Protein AF-A0A410P6J7-F1 (afdb_monomer_lite)

pLDDT: mean 82.04, std 14.69, range [38.94, 96.25]

Sequence (60 aa):
MNRQIGKTNMKKTTIEISEEQYFFLKEKALELQKQNKSASIISIIRDLIEKDRKQWRNKN

Structure (mmCIF, N/CA/C/O backbone):
data_AF-A0A410P6J7-F1
#
_entry.id   AF-A0A410P6J7-F1
#
loop_
_atom_site.group_PDB
_atom_site.id
_atom_site.type_symbol
_atom_site.label_atom_id
_atom_site.label_alt_id
_atom_site.label_comp_id
_atom_site.label_asym_id
_atom_site.label_entity_id
_atom_site.label_seq_id
_atom_site.pdbx_PDB_ins_code
_atom_site.Cartn_x
_atom_site.Cartn_y
_atom_site.Cartn_z
_atom_site.occupancy
_atom_site.B_iso_or_equiv
_atom_site.auth_seq_id
_atom_site.auth_comp_id
_atom_site.auth_asym_id
_atom_site.auth_atom_id
_atom_site.pdbx_PDB_model_num
ATOM 1 N N . MET A 1 1 ? -1.599 -37.675 9.239 1.00 38.94 1 MET A N 1
ATOM 2 C CA . MET A 1 1 ? -2.252 -36.759 8.275 1.00 38.94 1 MET A CA 1
ATOM 3 C C . MET A 1 1 ? -1.378 -35.519 8.116 1.00 38.94 1 MET A C 1
ATOM 5 O O . MET A 1 1 ? -1.470 -34.608 8.926 1.00 38.94 1 MET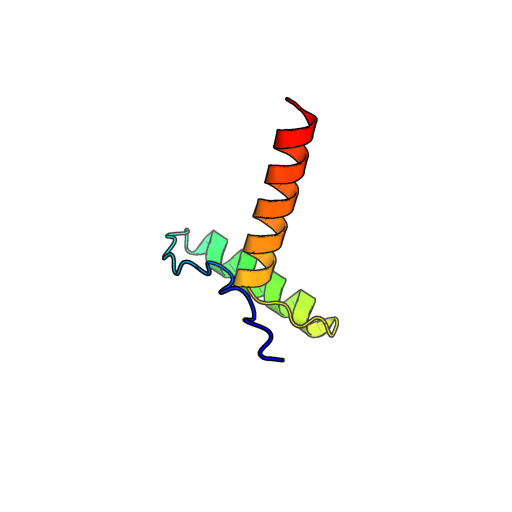 A O 1
ATOM 9 N N . ASN A 1 2 ? -0.486 -35.499 7.122 1.00 39.91 2 ASN A N 1
ATOM 10 C CA . ASN A 1 2 ? 0.393 -34.351 6.880 1.00 39.91 2 ASN A CA 1
ATOM 11 C C . ASN A 1 2 ? -0.317 -33.365 5.955 1.00 39.91 2 ASN A C 1
ATOM 13 O O . ASN A 1 2 ? -0.396 -33.579 4.747 1.00 39.91 2 ASN A O 1
ATOM 17 N N . ARG A 1 3 ? -0.857 -32.289 6.529 1.00 46.91 3 ARG A N 1
ATOM 18 C CA . ARG A 1 3 ? -1.388 -31.161 5.765 1.00 46.91 3 ARG A CA 1
ATOM 19 C C . ARG A 1 3 ? -0.196 -30.449 5.124 1.00 46.91 3 ARG A C 1
ATOM 21 O O . ARG A 1 3 ? 0.476 -29.661 5.781 1.00 46.91 3 ARG A O 1
ATOM 28 N N . GLN A 1 4 ? 0.092 -30.749 3.857 1.00 53.84 4 GLN A N 1
ATOM 29 C CA . GLN A 1 4 ? 0.926 -29.874 3.037 1.00 53.84 4 GLN A CA 1
ATOM 30 C C . GLN A 1 4 ? 0.209 -28.524 2.970 1.00 53.84 4 GLN A C 1
ATOM 32 O O . GLN A 1 4 ? -0.786 -28.363 2.267 1.00 53.84 4 GLN A O 1
ATOM 37 N N . ILE A 1 5 ? 0.675 -27.568 3.770 1.00 55.78 5 ILE A N 1
ATOM 38 C CA . ILE A 1 5 ? 0.327 -26.161 3.615 1.00 55.78 5 ILE A CA 1
ATOM 39 C C . ILE A 1 5 ? 0.899 -25.793 2.250 1.00 55.78 5 ILE A C 1
ATOM 41 O O . ILE A 1 5 ? 2.117 -25.687 2.103 1.00 55.78 5 ILE A O 1
ATOM 45 N N . GLY A 1 6 ? 0.040 -25.739 1.227 1.00 52.19 6 GLY A N 1
ATOM 46 C CA . GLY A 1 6 ? 0.451 -25.399 -0.129 1.00 52.19 6 GLY A CA 1
ATOM 47 C C . GLY A 1 6 ? 1.296 -24.137 -0.059 1.00 52.19 6 GLY A C 1
ATOM 48 O O . GLY A 1 6 ? 0.833 -23.132 0.477 1.00 52.19 6 GLY A O 1
ATOM 49 N N . LYS A 1 7 ? 2.553 -24.218 -0.515 1.00 55.91 7 LYS A N 1
ATOM 50 C CA . LYS A 1 7 ? 3.443 -23.062 -0.629 1.00 55.91 7 LYS A CA 1
ATOM 51 C C . LYS A 1 7 ? 2.651 -21.968 -1.338 1.00 55.91 7 LYS A C 1
ATOM 53 O O . LYS A 1 7 ? 2.438 -22.045 -2.545 1.00 55.91 7 LYS A O 1
ATOM 58 N N . THR A 1 8 ? 2.188 -20.962 -0.602 1.00 60.72 8 THR A N 1
ATOM 59 C CA . THR A 1 8 ? 1.743 -19.713 -1.206 1.00 60.72 8 THR A CA 1
ATOM 60 C C . THR A 1 8 ? 2.917 -19.255 -2.053 1.00 60.72 8 THR A C 1
ATOM 62 O O . THR A 1 8 ? 4.003 -19.060 -1.507 1.00 60.72 8 THR A O 1
ATOM 65 N N . ASN A 1 9 ? 2.736 -19.185 -3.375 1.00 68.56 9 ASN A N 1
ATOM 66 C CA . ASN A 1 9 ? 3.750 -18.753 -4.337 1.00 68.56 9 ASN A CA 1
ATOM 67 C C . ASN A 1 9 ? 4.078 -17.270 -4.095 1.00 68.56 9 ASN A C 1
ATOM 69 O O . ASN A 1 9 ? 3.695 -16.389 -4.859 1.00 68.56 9 ASN A O 1
ATOM 73 N N . MET A 1 10 ? 4.742 -16.982 -2.978 1.00 75.56 10 MET A N 1
ATOM 74 C CA . MET A 1 10 ? 5.212 -15.662 -2.609 1.00 75.56 10 MET A CA 1
ATOM 75 C C . MET A 1 10 ? 6.462 -15.398 -3.434 1.00 75.56 10 MET A C 1
ATOM 77 O O . MET A 1 10 ? 7.525 -15.961 -3.178 1.00 75.56 10 MET A O 1
ATOM 81 N N . LYS A 1 11 ? 6.317 -14.557 -4.453 1.00 82.62 11 LYS A N 1
ATOM 82 C CA . LYS A 1 11 ? 7.445 -14.058 -5.234 1.00 82.62 11 LYS A CA 1
ATOM 83 C C . LYS A 1 11 ? 7.974 -12.792 -4.566 1.00 82.62 11 LYS A C 1
ATOM 85 O O . LYS A 1 11 ? 7.193 -11.929 -4.170 1.00 82.62 11 LYS A O 1
ATOM 90 N N . LYS A 1 12 ? 9.295 -12.705 -4.406 1.00 85.38 12 LYS A N 1
ATOM 91 C CA . LYS A 1 12 ? 9.968 -11.462 -4.014 1.00 85.38 12 LYS A CA 1
ATOM 92 C C . LYS A 1 12 ? 10.194 -10.642 -5.279 1.00 85.38 12 LYS A C 1
ATOM 94 O O . LYS A 1 12 ? 10.705 -11.173 -6.262 1.00 85.38 12 LYS A O 1
ATOM 99 N N . THR A 1 13 ? 9.812 -9.375 -5.240 1.00 86.56 13 THR A N 1
ATOM 100 C CA . THR A 1 13 ? 9.956 -8.452 -6.365 1.00 86.56 13 THR A CA 1
ATOM 101 C C . THR A 1 13 ? 10.392 -7.105 -5.819 1.00 86.56 13 THR A C 1
ATOM 103 O O . THR A 1 13 ? 9.814 -6.623 -4.845 1.00 86.56 13 THR A O 1
ATOM 106 N N . THR A 1 14 ? 11.417 -6.526 -6.435 1.00 90.69 14 THR A N 1
ATOM 107 C CA . THR A 1 14 ? 11.836 -5.146 -6.189 1.00 90.69 14 THR A CA 1
ATOM 108 C C . THR A 1 14 ? 11.085 -4.250 -7.163 1.00 90.69 14 THR A C 1
ATOM 110 O O . THR A 1 14 ? 10.988 -4.579 -8.343 1.00 90.69 14 THR A O 1
ATOM 113 N N . ILE A 1 15 ? 10.534 -3.151 -6.660 1.00 88.94 15 ILE A N 1
ATOM 114 C CA . ILE A 1 15 ? 9.859 -2.127 -7.456 1.00 88.94 15 ILE A CA 1
ATOM 115 C C . ILE A 1 15 ? 10.574 -0.801 -7.237 1.00 88.94 15 ILE A C 1
ATOM 117 O O . ILE A 1 15 ? 10.966 -0.489 -6.112 1.00 88.94 15 ILE A O 1
ATOM 121 N N . GLU A 1 16 ? 10.731 -0.036 -8.306 1.00 93.56 16 GLU A N 1
ATOM 122 C CA . GLU A 1 16 ? 11.242 1.327 -8.243 1.00 93.56 16 GLU A CA 1
ATOM 123 C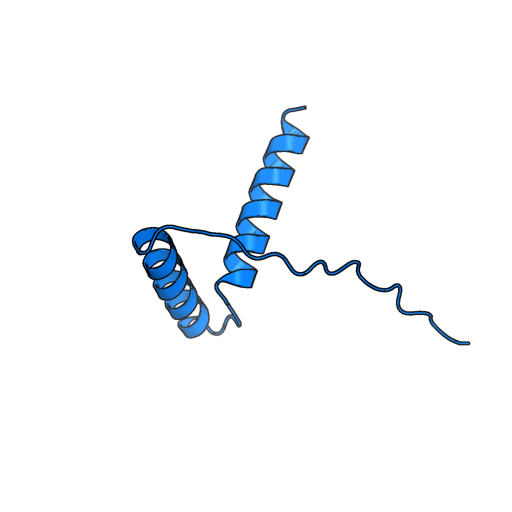 C . GLU A 1 16 ? 10.055 2.287 -8.258 1.00 93.56 16 GLU A C 1
ATOM 125 O O . GLU A 1 16 ? 9.139 2.156 -9.070 1.00 93.56 16 GLU A O 1
ATOM 130 N N . ILE A 1 17 ? 10.056 3.223 -7.316 1.00 92.56 17 ILE A N 1
ATOM 131 C CA . ILE A 1 17 ? 9.051 4.276 -7.178 1.00 92.56 17 ILE A CA 1
ATOM 132 C C . ILE A 1 17 ? 9.776 5.594 -6.950 1.00 92.56 17 ILE A C 1
ATOM 134 O O . ILE A 1 17 ? 10.917 5.601 -6.480 1.00 92.56 17 ILE A O 1
ATOM 138 N N . SER A 1 18 ? 9.123 6.709 -7.269 1.00 96.25 18 SER A N 1
ATOM 139 C CA . SER A 1 18 ? 9.705 8.012 -6.958 1.00 96.25 18 SER A CA 1
ATOM 140 C C . SER A 1 18 ? 9.790 8.226 -5.446 1.00 96.25 18 SER A C 1
ATOM 142 O O . SER A 1 18 ? 9.041 7.633 -4.662 1.00 96.25 18 SER A O 1
ATOM 144 N N . GLU A 1 19 ? 10.690 9.114 -5.037 1.00 95.88 19 GLU A N 1
ATOM 145 C CA . GLU A 1 19 ? 10.831 9.514 -3.639 1.00 95.88 19 GLU A CA 1
ATOM 146 C C . GLU A 1 19 ? 9.502 10.047 -3.071 1.00 95.88 19 GLU A C 1
ATOM 148 O O . GLU A 1 19 ? 9.082 9.640 -1.989 1.00 95.88 19 GLU A O 1
ATOM 153 N N . GLU A 1 20 ? 8.773 10.855 -3.844 1.00 95.62 20 GLU A N 1
ATOM 154 C CA . GLU A 1 20 ? 7.449 11.364 -3.465 1.00 95.62 20 GLU A CA 1
ATOM 155 C C . GLU A 1 20 ? 6.433 10.239 -3.225 1.00 95.62 20 GLU A C 1
ATOM 157 O O . GLU A 1 20 ? 5.705 10.252 -2.231 1.00 95.62 20 GLU A O 1
ATOM 162 N N . GLN A 1 21 ? 6.403 9.223 -4.096 1.00 92.19 21 GLN A N 1
ATOM 163 C CA . GLN A 1 21 ? 5.526 8.061 -3.921 1.00 92.19 21 GLN A CA 1
ATOM 164 C C . GLN A 1 21 ? 5.897 7.270 -2.664 1.00 92.19 21 GLN A C 1
ATOM 166 O O . GLN A 1 21 ? 5.012 6.817 -1.933 1.00 92.19 21 GLN A O 1
ATOM 171 N N . TYR A 1 22 ? 7.194 7.118 -2.391 1.00 92.62 22 TYR A N 1
ATOM 172 C CA . TYR A 1 22 ? 7.672 6.461 -1.181 1.00 92.62 22 TYR A CA 1
ATOM 173 C C . TYR A 1 22 ? 7.257 7.224 0.082 1.00 92.62 22 TYR A C 1
ATOM 175 O O . TYR A 1 22 ? 6.709 6.611 1.002 1.00 92.62 22 TYR A O 1
ATOM 183 N N . PHE A 1 23 ? 7.460 8.546 0.125 1.00 94.75 23 PHE A N 1
ATOM 184 C CA . PHE A 1 23 ? 7.060 9.375 1.264 1.00 94.75 23 PHE A CA 1
ATOM 185 C C . PHE A 1 23 ? 5.553 9.338 1.491 1.00 94.75 23 PHE A C 1
ATOM 187 O O . PHE A 1 23 ? 5.122 9.062 2.610 1.00 94.75 23 PHE A O 1
ATOM 194 N N . PHE A 1 24 ? 4.759 9.476 0.429 1.00 92.44 24 PHE A N 1
ATOM 195 C CA . PHE A 1 24 ? 3.307 9.365 0.511 1.00 92.44 24 PHE A CA 1
ATOM 196 C C . PHE A 1 24 ? 2.859 8.015 1.095 1.00 92.44 24 PHE A C 1
ATOM 198 O O . PHE A 1 24 ? 2.033 7.952 2.008 1.00 92.44 24 PHE A O 1
ATOM 205 N N . LEU A 1 25 ? 3.423 6.905 0.601 1.00 91.62 25 LEU A N 1
ATOM 206 C CA . LEU A 1 25 ? 3.102 5.570 1.111 1.00 91.62 25 LEU A CA 1
ATOM 207 C C . LEU A 1 25 ? 3.541 5.390 2.568 1.00 91.62 25 LEU A C 1
ATOM 209 O O . LEU A 1 25 ? 2.851 4.710 3.333 1.00 91.62 25 LEU A O 1
ATOM 213 N N . LYS A 1 26 ? 4.669 5.990 2.956 1.00 90.94 26 LYS A N 1
ATOM 214 C CA . LYS A 1 26 ? 5.195 5.946 4.321 1.00 90.94 26 LYS A CA 1
ATOM 215 C C . LYS A 1 26 ? 4.307 6.719 5.295 1.00 90.94 26 LYS A C 1
ATOM 217 O O . LYS A 1 26 ? 3.963 6.166 6.338 1.00 90.94 26 LYS A O 1
ATOM 222 N N . GLU A 1 27 ? 3.895 7.939 4.960 1.00 92.50 27 GLU A N 1
ATOM 223 C CA . GLU A 1 27 ? 2.964 8.727 5.779 1.00 92.50 27 GLU A CA 1
ATOM 224 C C . GLU A 1 27 ? 1.630 8.003 5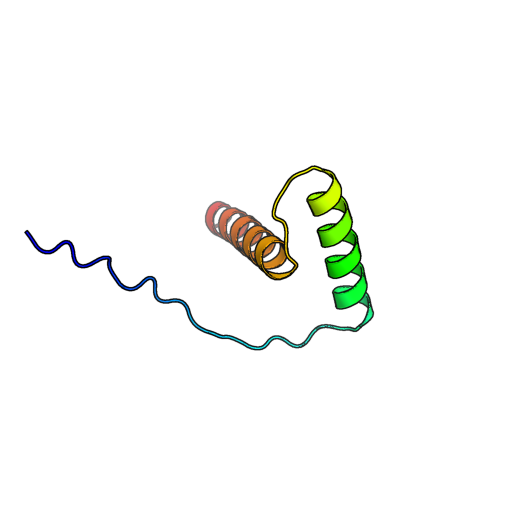.945 1.00 92.50 27 GLU A C 1
ATOM 226 O O . GLU A 1 27 ? 1.182 7.769 7.069 1.00 92.50 27 GLU A O 1
ATOM 231 N N . LYS A 1 28 ? 1.064 7.506 4.842 1.00 90.19 28 LYS A N 1
ATOM 232 C CA . LYS A 1 28 ? -0.185 6.742 4.867 1.00 90.19 28 LYS A CA 1
ATOM 233 C C . LYS A 1 28 ? -0.086 5.475 5.722 1.00 90.19 28 LYS A C 1
ATOM 235 O O . LYS A 1 28 ? -1.031 5.121 6.429 1.00 90.19 28 LYS A O 1
ATOM 240 N N . ALA A 1 29 ? 1.047 4.772 5.673 1.00 90.25 29 ALA A N 1
ATOM 241 C CA . ALA A 1 29 ? 1.286 3.611 6.527 1.00 90.25 29 ALA A CA 1
ATOM 242 C C . ALA A 1 29 ? 1.326 3.995 8.012 1.00 90.25 29 ALA A C 1
ATOM 244 O O . ALA A 1 29 ? 0.725 3.295 8.828 1.00 90.25 29 ALA A O 1
ATOM 245 N N . LEU A 1 30 ? 1.972 5.113 8.358 1.00 90.75 30 LEU A N 1
ATOM 246 C CA . LEU A 1 30 ? 2.020 5.627 9.729 1.00 90.75 30 LEU A CA 1
ATOM 247 C C . LEU A 1 30 ? 0.633 6.025 10.242 1.00 90.75 30 LEU A C 1
ATOM 249 O O . LEU A 1 30 ? 0.281 5.699 11.375 1.00 90.75 30 LEU A O 1
ATOM 253 N N . GLU A 1 31 ? -0.178 6.691 9.424 1.00 90.31 31 GLU A N 1
ATOM 254 C CA . GLU A 1 31 ? -1.554 7.045 9.788 1.00 90.31 31 GLU A CA 1
ATOM 255 C C . GLU A 1 31 ? -2.412 5.808 10.065 1.00 90.31 31 GLU A C 1
ATOM 257 O O . GLU A 1 31 ? -3.142 5.756 11.056 1.00 90.31 31 GLU A O 1
ATOM 262 N N . LEU A 1 32 ? -2.292 4.778 9.226 1.00 87.56 32 LEU A N 1
ATOM 263 C CA . LEU A 1 32 ? -3.014 3.522 9.417 1.00 87.56 32 LEU A CA 1
ATOM 264 C C . LEU A 1 32 ? -2.516 2.749 10.648 1.00 87.56 32 LEU A C 1
ATOM 266 O O . LEU A 1 32 ? -3.333 2.164 11.360 1.00 87.56 32 LEU A O 1
ATOM 270 N N . GLN A 1 33 ? -1.213 2.794 10.944 1.00 87.31 33 GLN A N 1
ATOM 271 C CA . GLN A 1 33 ? -0.658 2.228 12.178 1.00 87.31 33 GLN A CA 1
ATOM 272 C C . GLN A 1 33 ? -1.220 2.893 13.433 1.00 87.31 33 GLN A C 1
ATOM 274 O O . GLN A 1 33 ? -1.586 2.195 14.378 1.00 87.31 33 GLN A O 1
ATOM 279 N N . LYS A 1 34 ? -1.365 4.224 13.432 1.00 87.94 34 LYS A N 1
ATOM 280 C CA . LYS A 1 34 ? -1.986 4.963 14.545 1.00 87.94 34 LYS A CA 1
ATOM 281 C C . LYS A 1 34 ? -3.438 4.542 14.796 1.00 87.94 34 LYS A C 1
ATOM 283 O O . LYS A 1 34 ? -3.896 4.593 15.930 1.00 87.94 34 LYS A O 1
ATOM 288 N N . GLN A 1 35 ? -4.146 4.074 13.768 1.00 84.00 35 GLN A N 1
ATOM 289 C CA . GLN A 1 35 ? -5.509 3.534 13.875 1.00 84.00 35 GLN A CA 1
ATOM 290 C C . GLN A 1 35 ? -5.549 2.064 14.335 1.00 84.00 35 GLN A C 1
ATOM 292 O O . GLN A 1 35 ? -6.554 1.382 14.134 1.00 84.00 35 GLN A O 1
ATOM 297 N N . ASN A 1 36 ? -4.464 1.559 14.935 1.00 74.00 36 ASN A N 1
ATOM 298 C CA . ASN A 1 36 ? -4.334 0.186 15.430 1.00 74.00 36 ASN A CA 1
ATOM 299 C C 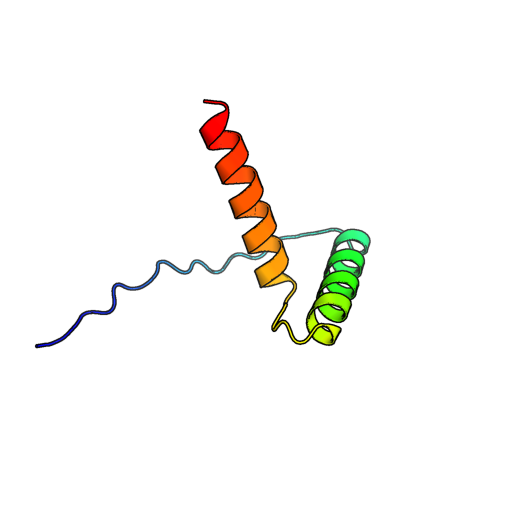. ASN A 1 36 ? -4.427 -0.891 14.329 1.00 74.00 36 ASN A C 1
ATOM 301 O O . ASN A 1 36 ? -4.698 -2.061 14.600 1.00 74.00 36 ASN A O 1
ATOM 305 N N . LYS A 1 37 ? -4.201 -0.510 13.064 1.00 71.56 37 LYS A N 1
ATOM 306 C CA . LYS A 1 37 ? -4.090 -1.450 11.946 1.00 71.56 37 LYS A CA 1
ATOM 307 C C . LYS A 1 37 ? -2.615 -1.745 11.723 1.00 71.56 37 LYS A C 1
ATOM 309 O O . LYS A 1 37 ? -1.820 -0.825 11.580 1.00 71.56 37 LYS A O 1
ATOM 314 N N . SER A 1 38 ? -2.232 -3.017 11.637 1.00 72.81 38 SER A N 1
ATOM 315 C CA . SER A 1 38 ? -0.868 -3.426 11.263 1.00 72.81 38 SER A CA 1
ATOM 316 C C . SER A 1 38 ? -0.606 -3.157 9.775 1.00 72.81 38 SER A C 1
ATOM 318 O O . SER A 1 38 ? -0.463 -4.074 8.969 1.00 72.81 38 SER A O 1
ATOM 320 N N . ALA A 1 39 ? -0.601 -1.882 9.396 1.00 80.44 39 ALA A N 1
ATOM 321 C CA . ALA A 1 39 ? -0.378 -1.431 8.039 1.00 80.44 39 ALA A CA 1
ATO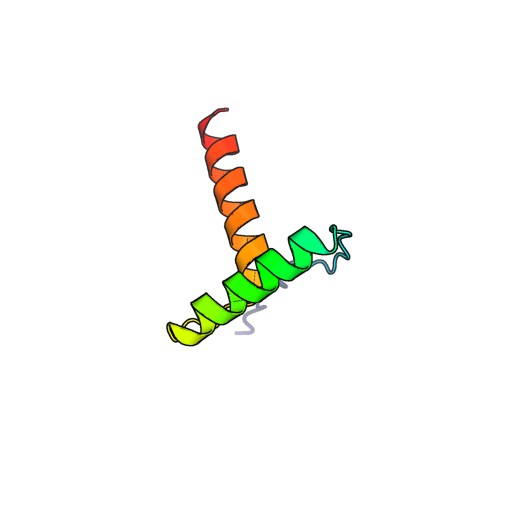M 322 C C . ALA A 1 39 ? 1.119 -1.241 7.781 1.00 80.44 39 ALA A C 1
ATOM 324 O O . ALA A 1 39 ? 1.879 -0.741 8.607 1.00 80.44 39 ALA A O 1
ATOM 325 N N . SER A 1 40 ? 1.531 -1.658 6.595 1.00 86.38 40 SER A N 1
ATOM 326 C CA . SER A 1 40 ? 2.849 -1.450 6.009 1.00 86.38 40 SER A CA 1
ATOM 327 C C . SER A 1 40 ? 2.689 -0.949 4.577 1.00 86.38 40 SER A C 1
ATOM 329 O O . SER A 1 40 ? 1.657 -1.180 3.938 1.00 86.38 40 SER A O 1
ATOM 331 N N . ILE A 1 41 ? 3.741 -0.336 4.038 1.00 86.88 41 ILE A N 1
ATOM 332 C CA . ILE A 1 41 ? 3.809 0.051 2.621 1.00 86.88 41 ILE A CA 1
ATOM 333 C C . ILE A 1 41 ? 3.426 -1.137 1.719 1.00 86.88 41 ILE A C 1
ATOM 335 O O . ILE A 1 41 ? 2.613 -0.999 0.810 1.00 86.88 41 ILE A O 1
ATOM 339 N N . ILE A 1 42 ? 3.918 -2.338 2.043 1.00 86.50 42 ILE A N 1
ATOM 340 C CA . ILE A 1 42 ? 3.622 -3.566 1.294 1.00 86.50 42 ILE A CA 1
ATOM 341 C C . ILE A 1 42 ? 2.138 -3.939 1.352 1.00 86.50 42 ILE A C 1
ATOM 343 O O . ILE A 1 42 ? 1.568 -4.311 0.327 1.00 86.50 42 ILE A O 1
ATOM 347 N N . SER A 1 43 ? 1.495 -3.845 2.521 1.00 87.75 43 SER A N 1
ATOM 348 C CA . SER A 1 43 ? 0.053 -4.114 2.618 1.00 87.75 43 SER A CA 1
ATOM 349 C C . SER A 1 43 ? -0.772 -3.106 1.818 1.00 87.75 43 SER A C 1
ATOM 351 O O . SER A 1 43 ? -1.705 -3.508 1.134 1.00 87.75 43 SER A O 1
ATOM 353 N N . ILE A 1 44 ? -0.375 -1.828 1.816 1.00 88.69 44 ILE A N 1
ATOM 354 C CA . ILE A 1 44 ? -1.061 -0.784 1.045 1.00 88.69 44 ILE A CA 1
ATOM 355 C C . ILE A 1 44 ? -0.951 -1.079 -0.451 1.00 88.69 44 ILE A C 1
ATOM 357 O O . ILE A 1 44 ? -1.955 -1.050 -1.155 1.00 88.69 44 ILE A O 1
ATOM 361 N N . ILE A 1 45 ? 0.251 -1.403 -0.938 1.00 89.00 45 ILE A N 1
ATOM 362 C CA . ILE A 1 45 ? 0.472 -1.747 -2.348 1.00 89.00 45 ILE A CA 1
ATOM 363 C C . ILE A 1 45 ? -0.349 -2.979 -2.735 1.00 89.00 45 ILE A C 1
ATOM 365 O O . ILE A 1 45 ? -1.002 -2.982 -3.776 1.00 89.00 45 ILE A O 1
ATOM 369 N N . ARG A 1 46 ? -0.365 -4.016 -1.890 1.00 88.12 46 ARG A N 1
ATOM 370 C CA . ARG A 1 46 ? -1.149 -5.231 -2.141 1.00 88.12 46 ARG A CA 1
ATOM 371 C C . ARG A 1 46 ? -2.645 -4.929 -2.258 1.00 88.12 46 ARG A C 1
ATOM 373 O O . ARG A 1 46 ? -3.280 -5.428 -3.184 1.00 88.12 46 ARG A O 1
ATOM 380 N N . ASP A 1 47 ? -3.185 -4.102 -1.367 1.00 89.44 47 ASP A N 1
ATOM 381 C CA . ASP A 1 47 ? -4.596 -3.706 -1.392 1.00 89.44 47 ASP A CA 1
ATOM 382 C C . ASP A 1 47 ? -4.935 -2.867 -2.628 1.00 89.44 47 ASP A C 1
ATOM 384 O O . ASP A 1 47 ? -5.988 -3.064 -3.236 1.00 89.44 47 ASP A O 1
ATOM 388 N N . LEU A 1 48 ? -4.039 -1.958 -3.031 1.00 89.31 48 LEU A N 1
ATOM 389 C CA . LEU A 1 48 ? -4.199 -1.159 -4.248 1.00 89.31 48 LEU A CA 1
ATOM 390 C C . LEU A 1 48 ? -4.236 -2.045 -5.498 1.00 89.31 48 LEU A C 1
ATOM 392 O O . LEU A 1 48 ? -5.154 -1.905 -6.304 1.00 89.31 48 LEU A O 1
ATOM 396 N N . ILE A 1 49 ? -3.299 -2.990 -5.620 1.00 89.75 49 ILE A N 1
ATOM 397 C CA . ILE A 1 49 ? -3.243 -3.934 -6.745 1.00 89.75 49 ILE A CA 1
ATOM 398 C C . ILE A 1 49 ? -4.502 -4.803 -6.787 1.00 89.75 49 ILE A C 1
ATOM 400 O O . ILE A 1 49 ? -5.095 -4.978 -7.847 1.00 89.75 49 ILE A O 1
ATOM 404 N N . GLU A 1 50 ? -4.940 -5.350 -5.652 1.00 90.69 50 GLU A N 1
ATOM 405 C CA . GLU A 1 50 ? -6.117 -6.223 -5.622 1.00 90.69 50 GLU A CA 1
ATOM 406 C C . GLU A 1 50 ? -7.409 -5.445 -5.917 1.00 90.69 50 GLU A C 1
ATOM 408 O O . GLU A 1 50 ? -8.302 -5.956 -6.597 1.00 90.69 50 GLU A O 1
ATOM 413 N N . LYS A 1 51 ? -7.511 -4.194 -5.448 1.00 91.81 51 LYS A N 1
ATOM 414 C CA . LYS A 1 51 ? -8.636 -3.308 -5.769 1.00 91.81 51 LYS A CA 1
ATOM 415 C C . LYS A 1 51 ? -8.688 -3.004 -7.265 1.00 91.81 51 LYS A C 1
ATOM 417 O O . LYS A 1 51 ? -9.764 -3.115 -7.851 1.00 91.81 51 LYS A O 1
ATOM 422 N N . ASP A 1 52 ? -7.554 -2.659 -7.866 1.00 91.75 52 ASP A N 1
ATOM 423 C CA . ASP A 1 52 ? -7.453 -2.384 -9.300 1.00 91.75 52 ASP A CA 1
ATOM 424 C C . ASP A 1 52 ? -7.765 -3.635 -10.135 1.00 91.75 52 ASP A C 1
ATOM 426 O O . ASP A 1 52 ? -8.644 -3.617 -10.996 1.00 91.75 52 ASP A O 1
ATOM 430 N N . ARG A 1 53 ? -7.181 -4.782 -9.773 1.00 91.50 53 ARG A N 1
ATOM 431 C CA . ARG A 1 53 ? -7.442 -6.079 -10.411 1.00 91.50 53 ARG A CA 1
ATOM 432 C C . ARG A 1 53 ? -8.921 -6.465 -10.390 1.00 91.50 53 ARG A C 1
ATOM 434 O O . ARG A 1 53 ? -9.435 -6.977 -11.385 1.00 91.50 53 ARG A O 1
ATOM 441 N N . LYS A 1 54 ? -9.619 -6.247 -9.270 1.00 92.00 54 LYS A N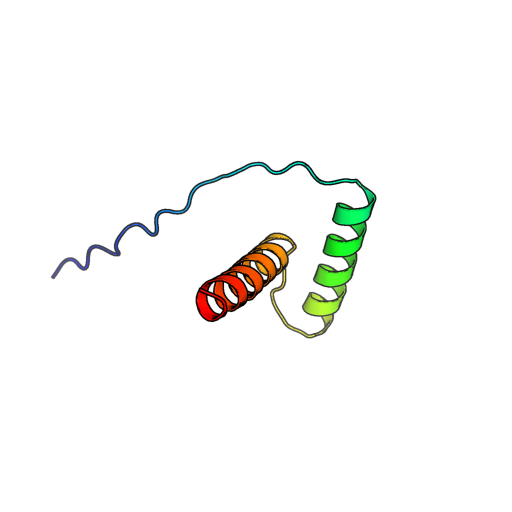 1
ATOM 442 C CA . LYS A 1 54 ? -11.067 -6.504 -9.168 1.00 92.00 54 LYS A CA 1
ATOM 443 C C . LYS A 1 54 ? -11.865 -5.598 -10.100 1.00 92.00 54 LYS A C 1
ATOM 445 O O . LYS A 1 54 ? -12.789 -6.074 -10.751 1.00 92.00 54 LYS A O 1
ATOM 450 N N . GLN A 1 55 ? -11.502 -4.320 -10.190 1.00 91.75 55 GLN A N 1
ATOM 451 C CA . GLN A 1 55 ? -12.152 -3.388 -11.113 1.00 91.75 55 GLN A CA 1
ATOM 452 C C . GLN A 1 55 ? -11.889 -3.757 -12.575 1.00 91.75 55 GLN A C 1
ATOM 454 O O . GLN A 1 55 ? -12.818 -3.732 -13.377 1.00 91.75 55 GLN A O 1
ATOM 459 N N . TRP A 1 56 ? -10.664 -4.169 -12.907 1.00 91.00 56 TRP A N 1
ATOM 460 C CA . TRP A 1 56 ? -10.302 -4.645 -14.240 1.00 91.00 56 TRP A CA 1
ATOM 461 C C . TRP A 1 56 ? -11.100 -5.885 -14.649 1.00 91.00 56 TRP A C 1
ATOM 463 O O . TRP A 1 56 ? -11.613 -5.962 -15.762 1.00 91.00 56 TRP A O 1
ATOM 473 N N . ARG A 1 57 ? -11.249 -6.849 -13.732 1.00 86.25 57 ARG A N 1
ATOM 474 C CA . ARG A 1 57 ? -12.015 -8.077 -13.976 1.00 86.25 57 ARG A CA 1
ATOM 475 C C . ARG A 1 57 ? -13.517 -7.831 -14.115 1.00 86.25 57 ARG A C 1
ATOM 477 O O . ARG A 1 57 ? -14.168 -8.609 -14.782 1.00 86.25 57 ARG A O 1
ATOM 484 N N . ASN A 1 58 ? -14.061 -6.791 -13.488 1.00 78.94 58 ASN A N 1
ATOM 485 C CA . ASN A 1 58 ? -15.484 -6.460 -13.606 1.00 78.94 58 ASN A CA 1
ATOM 486 C C . ASN A 1 58 ? -15.809 -5.635 -14.866 1.00 78.94 58 ASN A C 1
ATOM 488 O O . ASN A 1 58 ? -16.983 -5.433 -15.162 1.00 78.94 58 ASN A O 1
ATOM 492 N N . LYS A 1 59 ? -14.794 -5.118 -15.573 1.00 69.94 59 LYS A N 1
ATOM 493 C CA . LYS A 1 59 ? -14.950 -4.378 -16.836 1.00 69.94 59 LYS A CA 1
ATOM 494 C C . LYS A 1 59 ? -14.804 -5.251 -18.090 1.00 69.94 59 LYS A C 1
ATOM 496 O O . LYS A 1 59 ? -15.154 -4.773 -19.164 1.00 69.94 59 LYS A O 1
ATOM 501 N N . ASN A 1 60 ? -14.291 -6.474 -17.950 1.00 54.28 60 ASN A N 1
ATOM 502 C CA . ASN A 1 60 ? -14.125 -7.473 -19.014 1.00 54.28 60 ASN A CA 1
ATOM 503 C C . ASN A 1 60 ? -15.017 -8.685 -18.747 1.00 54.28 60 ASN A C 1
ATOM 505 O O . ASN A 1 60 ? -15.349 -9.379 -19.727 1.00 54.28 60 ASN A O 1
#

Secondary structure (DSSP, 8-state):
------------------HHHHHHHHHHHHHHHHTT----HHHHHHHHHHHHHHHHHHH-

Organism: Velamenicoccus archaeovorus (NCBI:txid1930593)

Radius of gyration: 15.59 Å; chains: 1; bounding box: 27×48×34 Å

Foldseek 3Di:
DDPPPPPPPDDDDDDDDDPVVVVVLVVVQVVCVVVVDNGDSVVVVVVVVVVVVVVVVVVD